Protein AF-A0A7X0X411-F1 (afdb_monomer)

Sequence (115 aa):
MFYVILVVLLIGVVIYSINFLEKQRVNKDIWEFVEKYIFLGENIEVKNLQFLKVRNNGMAPNYFVTVKFCEEIEEKKEEKIESYDVFLEEIQEIRVDRRKEQRVQRLERKNRKKL

Radius of gyration: 20.45 Å; Cα contacts (8 Å, |Δi|>4): 105; chains: 1; bounding box: 65×40×53 Å

Mean predicted aligned error: 10.08 Å

Structure (mmCIF, N/CA/C/O backbone):
data_AF-A0A7X0X411-F1
#
_entry.id   AF-A0A7X0X411-F1
#
loop_
_atom_site.group_PDB
_atom_site.id
_atom_site.type_symbol
_atom_site.label_atom_id
_atom_site.label_alt_id
_atom_site.label_comp_id
_atom_site.label_asym_id
_atom_site.label_entity_id
_atom_site.label_seq_id
_atom_site.pdbx_PDB_ins_code
_atom_site.Cartn_x
_atom_site.Cartn_y
_atom_site.Cartn_z
_atom_site.occupancy
_atom_site.B_iso_or_equiv
_atom_site.auth_seq_id
_atom_site.auth_comp_id
_atom_site.auth_asym_id
_atom_site.auth_atom_id
_atom_site.pdbx_PDB_model_num
ATOM 1 N N . MET A 1 1 ? 32.070 9.077 -28.324 1.00 63.41 1 MET A N 1
ATOM 2 C CA . MET A 1 1 ? 32.216 8.715 -26.894 1.00 63.41 1 MET A CA 1
ATOM 3 C C . MET A 1 1 ? 31.277 9.524 -25.998 1.00 63.41 1 MET A C 1
ATOM 5 O O . MET A 1 1 ? 30.389 8.921 -25.417 1.00 63.41 1 MET A O 1
ATOM 9 N N . PHE A 1 2 ? 31.378 10.860 -25.942 1.00 78.50 2 PHE A N 1
ATOM 10 C CA . PHE A 1 2 ? 30.560 11.695 -25.035 1.00 78.50 2 PHE A CA 1
ATOM 11 C C . PHE A 1 2 ? 29.036 11.553 -25.233 1.00 78.50 2 PHE A C 1
ATOM 13 O O . PHE A 1 2 ? 28.298 11.360 -24.272 1.00 78.50 2 PHE A O 1
ATOM 20 N N . TYR A 1 3 ? 28.570 11.537 -26.487 1.00 78.81 3 TYR A N 1
ATOM 21 C CA . TYR A 1 3 ? 27.150 11.339 -26.811 1.00 78.81 3 TYR A CA 1
ATOM 22 C C . TYR A 1 3 ? 26.596 9.985 -26.349 1.00 78.81 3 TYR A C 1
ATOM 24 O O . TYR A 1 3 ? 25.452 9.906 -25.921 1.00 78.81 3 TYR A O 1
ATOM 32 N N . VAL A 1 4 ? 27.410 8.926 -26.379 1.00 79.75 4 VAL A N 1
ATOM 33 C CA . VAL A 1 4 ? 26.981 7.581 -25.961 1.00 79.75 4 VAL A CA 1
ATOM 34 C C . VAL A 1 4 ? 26.780 7.536 -24.445 1.00 79.75 4 VAL A C 1
ATOM 36 O O . VAL A 1 4 ? 25.775 7.014 -23.975 1.00 79.75 4 VAL A O 1
ATOM 39 N N . ILE A 1 5 ? 27.686 8.157 -23.683 1.00 85.25 5 ILE A N 1
ATOM 40 C CA . ILE A 1 5 ? 27.585 8.261 -22.218 1.00 85.25 5 ILE A CA 1
ATOM 41 C C . ILE A 1 5 ? 26.328 9.048 -21.819 1.00 85.25 5 ILE A C 1
ATOM 43 O O . ILE A 1 5 ? 25.597 8.640 -20.919 1.00 85.25 5 ILE A O 1
ATOM 47 N N . LEU A 1 6 ? 26.040 10.143 -22.527 1.00 87.75 6 LEU A N 1
ATOM 48 C CA . LEU A 1 6 ? 24.880 10.991 -22.252 1.00 87.75 6 LEU A CA 1
ATOM 49 C C . LEU A 1 6 ? 23.552 10.269 -22.539 1.00 87.75 6 LEU A C 1
ATOM 51 O O . LEU A 1 6 ? 22.607 10.381 -21.760 1.00 87.75 6 LEU A O 1
ATOM 55 N N . VAL A 1 7 ? 23.500 9.463 -23.605 1.00 87.69 7 VAL A N 1
ATOM 56 C CA . VAL A 1 7 ? 22.332 8.626 -23.929 1.00 87.69 7 VAL A CA 1
ATOM 57 C C . VAL A 1 7 ? 22.109 7.538 -22.872 1.00 87.69 7 VAL A C 1
ATOM 59 O O . VAL A 1 7 ? 20.975 7.340 -22.441 1.00 87.69 7 VAL A O 1
ATOM 62 N N . VAL A 1 8 ? 23.167 6.873 -22.395 1.00 87.31 8 VAL A N 1
ATOM 63 C CA . VAL A 1 8 ? 23.054 5.851 -21.336 1.00 87.31 8 VAL A CA 1
ATOM 64 C C . VAL A 1 8 ? 22.546 6.459 -20.025 1.00 87.31 8 VAL A C 1
ATOM 66 O O . VAL A 1 8 ? 21.674 5.877 -19.379 1.00 87.31 8 VAL A O 1
ATOM 69 N N . LEU A 1 9 ? 23.026 7.652 -19.656 1.00 89.38 9 LEU A N 1
ATOM 70 C CA . LEU A 1 9 ? 22.540 8.365 -18.471 1.00 89.38 9 LEU A CA 1
ATOM 71 C C . LEU A 1 9 ? 21.058 8.735 -18.591 1.00 89.38 9 LEU A C 1
ATOM 73 O O . LEU A 1 9 ? 20.301 8.505 -17.650 1.00 89.38 9 LEU A O 1
ATOM 77 N N . LEU A 1 10 ? 20.622 9.247 -19.747 1.00 89.31 10 LEU A N 1
ATOM 78 C CA . LEU A 1 10 ? 19.213 9.584 -19.973 1.00 89.31 10 LEU A CA 1
ATOM 79 C C . LEU A 1 10 ? 18.305 8.355 -19.862 1.00 89.31 10 LEU A C 1
ATOM 81 O O . LEU A 1 10 ? 17.277 8.416 -19.191 1.00 89.31 10 LEU A O 1
ATOM 85 N N . ILE A 1 11 ? 18.697 7.226 -20.458 1.00 89.44 11 ILE A N 1
ATOM 86 C CA . ILE A 1 11 ? 17.939 5.971 -20.352 1.00 89.44 11 ILE A CA 1
ATOM 87 C C . ILE A 1 11 ? 17.867 5.510 -18.891 1.00 89.44 11 ILE A C 1
ATOM 89 O O . ILE A 1 11 ? 16.792 5.145 -18.414 1.00 89.44 11 ILE A O 1
ATOM 93 N N . GLY A 1 12 ? 18.984 5.578 -18.159 1.00 87.12 12 GLY A N 1
ATOM 94 C CA . GLY A 1 12 ? 19.031 5.227 -16.740 1.00 87.12 12 GLY A CA 1
ATOM 95 C C . GLY A 1 12 ? 18.076 6.068 -15.888 1.00 87.12 12 GLY A C 1
ATOM 96 O O . GLY A 1 12 ? 17.325 5.516 -15.084 1.00 87.12 12 GLY A O 1
ATOM 97 N N . VAL A 1 13 ? 18.043 7.386 -16.111 1.00 89.44 13 VAL A N 1
ATOM 98 C CA . VAL A 1 13 ? 17.121 8.300 -15.415 1.00 89.44 13 VAL A CA 1
ATOM 99 C C . VAL A 1 13 ? 15.668 7.953 -15.726 1.00 89.44 13 VAL A C 1
ATOM 101 O O . VAL A 1 13 ? 14.863 7.852 -14.805 1.00 89.44 13 VAL A O 1
ATOM 104 N N . VAL A 1 14 ? 15.330 7.703 -16.994 1.00 89.94 14 VAL A N 1
ATOM 105 C CA . VAL A 1 14 ? 13.959 7.349 -17.394 1.00 89.94 14 VAL A CA 1
ATOM 106 C C . VAL A 1 14 ? 13.503 6.051 -16.725 1.00 89.94 14 VAL A C 1
ATOM 108 O O . VAL A 1 14 ? 12.418 6.014 -16.144 1.00 89.94 14 VAL A O 1
ATOM 111 N N . ILE A 1 15 ? 14.333 5.004 -16.742 1.00 87.25 15 ILE A N 1
ATOM 112 C CA . ILE A 1 15 ? 14.015 3.721 -16.094 1.00 87.25 15 ILE A CA 1
ATOM 113 C C . ILE A 1 15 ? 13.826 3.913 -14.584 1.00 87.25 15 ILE A C 1
ATOM 115 O O . ILE A 1 15 ? 12.859 3.408 -14.008 1.00 87.25 15 ILE A O 1
ATOM 119 N N . TYR A 1 16 ? 14.714 4.675 -13.941 1.00 86.12 16 TYR A N 1
ATOM 120 C CA . TYR A 1 16 ? 14.608 4.976 -12.516 1.00 86.12 16 TYR A CA 1
ATOM 121 C C . TYR A 1 16 ? 13.310 5.725 -12.185 1.00 86.12 16 TYR A C 1
ATOM 123 O O . TYR A 1 16 ? 12.598 5.348 -11.252 1.00 86.12 16 TYR A O 1
ATOM 131 N N . SER A 1 17 ? 12.955 6.741 -12.977 1.00 83.12 17 SER A N 1
ATOM 132 C CA . SER A 1 17 ? 11.724 7.513 -12.796 1.00 83.12 17 SER A CA 1
ATOM 133 C C . SER A 1 17 ? 10.469 6.656 -12.953 1.00 83.12 17 SER A C 1
ATOM 135 O O . SER A 1 17 ? 9.539 6.800 -12.160 1.00 83.12 17 SER A O 1
ATOM 137 N N . ILE A 1 18 ? 10.436 5.741 -13.927 1.00 80.19 18 ILE A N 1
ATOM 138 C CA . ILE A 1 18 ? 9.300 4.828 -14.127 1.00 80.19 18 ILE A CA 1
ATOM 139 C C . ILE A 1 18 ? 9.120 3.924 -12.902 1.00 80.19 18 ILE A C 1
ATOM 141 O O . ILE A 1 18 ? 8.022 3.867 -12.346 1.00 80.19 18 ILE A O 1
ATOM 145 N N . ASN A 1 19 ? 10.197 3.292 -12.427 1.00 76.81 19 ASN A N 1
ATOM 146 C CA . ASN A 1 19 ? 10.152 2.424 -11.246 1.00 76.81 19 ASN A CA 1
ATOM 147 C C . ASN A 1 19 ? 9.729 3.188 -9.982 1.00 76.81 19 ASN A C 1
ATOM 149 O O . ASN A 1 19 ? 8.969 2.677 -9.157 1.00 76.81 19 ASN A O 1
ATOM 153 N N . PHE A 1 20 ? 10.198 4.429 -9.826 1.00 81.62 20 PHE A N 1
ATOM 154 C CA . PHE A 1 20 ? 9.824 5.282 -8.702 1.00 81.62 20 PHE A CA 1
ATOM 155 C C . PHE A 1 20 ? 8.332 5.643 -8.723 1.00 81.62 20 PHE A C 1
ATOM 157 O O . PHE A 1 20 ? 7.652 5.526 -7.700 1.00 81.62 20 PHE A O 1
ATOM 164 N N . LEU A 1 21 ? 7.804 6.025 -9.890 1.00 82.44 21 LEU A N 1
ATOM 165 C CA . LEU A 1 21 ? 6.382 6.333 -10.066 1.00 82.44 21 LEU A CA 1
ATOM 166 C C . LEU A 1 21 ? 5.498 5.107 -9.823 1.00 82.44 21 LEU A C 1
ATOM 168 O O . LEU A 1 21 ? 4.440 5.223 -9.202 1.00 82.44 21 LEU A O 1
ATOM 172 N N . GLU A 1 22 ? 5.926 3.932 -10.283 1.00 77.81 22 GLU A N 1
ATOM 173 C CA . GLU A 1 22 ? 5.214 2.681 -10.032 1.00 77.81 22 GLU A CA 1
ATOM 174 C C . GLU A 1 22 ? 5.173 2.361 -8.533 1.00 77.81 22 GLU A C 1
ATOM 176 O O . GLU A 1 22 ? 4.099 2.088 -7.994 1.00 77.81 22 GLU A O 1
ATOM 181 N N . LYS A 1 23 ? 6.303 2.506 -7.827 1.00 78.50 23 LYS A N 1
ATOM 182 C CA . LYS A 1 23 ? 6.379 2.296 -6.375 1.00 78.50 23 LYS A CA 1
ATOM 183 C C . LYS A 1 23 ? 5.475 3.255 -5.599 1.00 78.50 23 LYS A C 1
ATOM 185 O O . LYS A 1 23 ? 4.777 2.818 -4.688 1.00 78.50 23 LYS A O 1
ATOM 190 N N . GLN A 1 24 ? 5.451 4.540 -5.962 1.00 81.00 24 GLN A N 1
ATOM 191 C CA . GLN A 1 24 ? 4.544 5.508 -5.333 1.00 81.00 24 GLN A CA 1
ATOM 192 C C . GLN A 1 24 ? 3.074 5.157 -5.566 1.00 81.00 24 GLN A C 1
ATOM 194 O O . GLN A 1 24 ? 2.261 5.253 -4.647 1.00 81.00 24 GLN A O 1
ATOM 199 N N . ARG A 1 25 ? 2.728 4.742 -6.789 1.00 78.81 25 ARG A N 1
ATOM 200 C CA . ARG A 1 25 ? 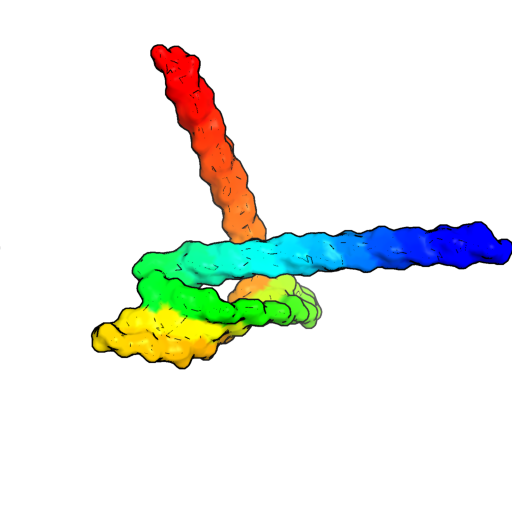1.355 4.369 -7.131 1.00 78.81 25 ARG A CA 1
ATOM 201 C C . ARG A 1 25 ? 0.895 3.148 -6.337 1.00 78.81 25 ARG A C 1
ATOM 203 O O . ARG A 1 25 ? -0.182 3.189 -5.760 1.00 78.81 25 ARG A O 1
ATOM 210 N N . VAL A 1 26 ? 1.724 2.106 -6.273 1.00 78.75 26 VAL A N 1
ATOM 211 C CA . VAL A 1 26 ? 1.439 0.897 -5.485 1.00 78.75 26 VAL A CA 1
ATOM 212 C C . VAL A 1 26 ? 1.279 1.235 -4.005 1.00 78.75 26 VAL A C 1
ATOM 214 O O . VAL A 1 26 ? 0.325 0.776 -3.393 1.00 78.75 26 VAL A O 1
ATOM 217 N N . ASN A 1 27 ? 2.147 2.088 -3.451 1.00 81.19 27 ASN A N 1
ATOM 218 C CA . ASN A 1 27 ? 2.037 2.516 -2.055 1.00 81.19 27 ASN A CA 1
ATOM 219 C C . ASN A 1 27 ? 0.678 3.170 -1.768 1.00 81.19 27 ASN A C 1
ATOM 221 O O . ASN A 1 27 ? -0.001 2.810 -0.815 1.00 81.19 27 ASN A O 1
ATOM 225 N N . LYS A 1 28 ? 0.249 4.088 -2.641 1.00 83.88 28 LYS A N 1
ATOM 226 C CA . LYS A 1 28 ? -1.047 4.755 -2.499 1.00 83.88 28 LYS A CA 1
ATOM 227 C C . LYS A 1 28 ? -2.219 3.773 -2.556 1.00 83.88 28 LYS A C 1
ATOM 229 O O . LYS A 1 28 ? -3.161 3.920 -1.786 1.00 83.88 28 LYS A O 1
ATOM 234 N N . ASP A 1 29 ? -2.168 2.802 -3.463 1.00 82.81 29 ASP A N 1
ATOM 235 C CA . ASP A 1 29 ? -3.250 1.829 -3.610 1.00 82.81 29 ASP A CA 1
ATOM 236 C C . ASP A 1 29 ? -3.307 0.842 -2.433 1.00 82.81 29 ASP A C 1
ATOM 238 O O . ASP A 1 29 ? -4.398 0.535 -1.968 1.00 82.81 29 ASP A O 1
ATOM 242 N N . ILE A 1 30 ? -2.156 0.389 -1.918 1.00 84.69 30 ILE A N 1
ATOM 243 C CA . ILE A 1 30 ? -2.092 -0.468 -0.720 1.00 84.69 30 ILE A CA 1
ATOM 244 C C . ILE A 1 30 ? -2.583 0.297 0.508 1.00 84.69 30 ILE A C 1
ATOM 246 O O . ILE A 1 30 ? -3.345 -0.247 1.299 1.00 84.69 30 ILE A O 1
ATOM 250 N N . TRP A 1 31 ? -2.188 1.561 0.660 1.00 84.69 31 TRP A N 1
ATOM 251 C CA . TRP A 1 31 ? -2.669 2.392 1.761 1.00 84.69 31 TRP A CA 1
ATOM 252 C C . TRP A 1 31 ? -4.192 2.503 1.757 1.00 84.69 31 TRP A C 1
ATOM 254 O O . TRP A 1 31 ? -4.840 2.276 2.773 1.00 84.69 31 TRP A O 1
ATOM 264 N N . GLU A 1 32 ? -4.768 2.788 0.590 1.00 80.31 32 GLU A N 1
ATOM 265 C CA . GLU A 1 32 ? -6.215 2.885 0.438 1.00 80.31 32 GLU A CA 1
ATOM 266 C C . GLU A 1 32 ? -6.918 1.531 0.627 1.00 80.31 32 GLU A C 1
ATOM 268 O O . GLU A 1 32 ? -8.011 1.507 1.186 1.00 80.31 32 GLU A O 1
ATOM 273 N N . PHE A 1 33 ? -6.303 0.416 0.209 1.00 81.75 33 PHE A N 1
ATOM 274 C CA . PHE A 1 33 ? -6.796 -0.938 0.498 1.00 81.75 33 PHE A CA 1
ATOM 275 C C . PHE A 1 33 ? -6.893 -1.162 2.009 1.00 81.75 33 PHE A C 1
ATOM 277 O O . PHE A 1 33 ? -7.950 -1.519 2.517 1.00 81.75 33 PHE A O 1
ATOM 284 N N . VAL A 1 34 ? -5.810 -0.895 2.737 1.00 81.62 34 VAL A N 1
ATOM 285 C CA . VAL A 1 34 ? -5.760 -1.098 4.187 1.00 81.62 34 VAL A CA 1
ATOM 286 C C . VAL A 1 34 ? -6.795 -0.227 4.903 1.00 81.62 34 VAL A C 1
ATOM 288 O O . VAL A 1 34 ? -7.586 -0.729 5.694 1.00 81.62 34 VAL A O 1
ATOM 291 N N . GLU A 1 35 ? -6.847 1.064 4.580 1.00 76.44 35 GLU A N 1
ATOM 292 C CA . GLU A 1 35 ? -7.743 2.016 5.243 1.00 76.44 35 GLU A CA 1
ATOM 293 C C . GLU A 1 35 ? -9.228 1.742 4.955 1.00 76.44 35 GLU A C 1
ATOM 295 O O . GLU A 1 35 ? -10.066 1.884 5.841 1.00 76.44 35 GLU A O 1
ATOM 300 N N . LYS A 1 36 ? -9.575 1.345 3.723 1.00 73.94 36 LYS A N 1
ATOM 301 C CA . LYS A 1 36 ? -10.979 1.168 3.318 1.00 73.94 36 LYS A CA 1
ATOM 302 C C . LYS A 1 36 ? -11.502 -0.254 3.371 1.00 73.94 36 LYS A C 1
ATOM 304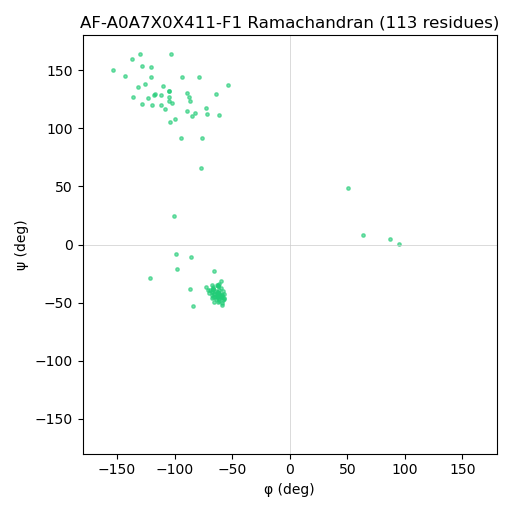 O O . LYS A 1 36 ? -12.712 -0.409 3.316 1.00 73.94 36 LYS A O 1
ATOM 309 N N . TYR A 1 37 ? -10.652 -1.269 3.349 1.00 71.19 37 TYR A N 1
ATOM 310 C CA . TYR A 1 37 ? -11.113 -2.654 3.214 1.00 71.19 37 TYR A CA 1
ATOM 311 C C . TYR A 1 37 ? -10.686 -3.531 4.381 1.00 71.19 37 TYR A C 1
ATOM 313 O O . TYR A 1 37 ? -11.428 -4.450 4.706 1.00 71.19 37 TYR A O 1
ATOM 321 N N . ILE A 1 38 ? -9.556 -3.236 5.034 1.00 71.62 38 ILE A N 1
ATOM 322 C CA . ILE A 1 38 ? -9.166 -3.950 6.258 1.00 71.62 38 ILE A CA 1
ATOM 323 C C . ILE A 1 38 ? -9.861 -3.326 7.471 1.00 71.62 38 ILE A C 1
ATOM 325 O O . ILE A 1 38 ? -10.566 -4.026 8.181 1.00 71.62 38 ILE A O 1
ATOM 329 N N . PHE A 1 39 ? -9.741 -2.010 7.661 1.00 75.56 39 PHE A N 1
ATOM 330 C CA . PHE A 1 39 ? -10.252 -1.326 8.862 1.00 75.56 39 PHE A CA 1
ATOM 331 C C . PHE A 1 39 ? -11.593 -0.606 8.650 1.00 75.56 39 PHE A C 1
ATOM 333 O O . PHE A 1 39 ? -11.906 0.375 9.328 1.00 75.56 39 PHE A O 1
ATOM 340 N N . LEU A 1 40 ? -12.394 -1.040 7.668 1.00 69.25 40 LEU A N 1
ATOM 341 C CA . LEU A 1 40 ? -13.647 -0.362 7.334 1.00 69.25 40 LEU A CA 1
ATOM 342 C C . LEU A 1 40 ? -14.620 -0.383 8.523 1.00 69.25 40 LEU A C 1
ATOM 344 O O . LEU A 1 40 ? -15.202 -1.415 8.843 1.00 69.25 40 LEU A O 1
ATOM 348 N N . GLY A 1 41 ? -14.875 0.789 9.106 1.00 61.84 41 GLY A N 1
ATOM 349 C CA . GLY A 1 41 ? -15.843 0.944 10.195 1.00 61.84 41 GLY A CA 1
ATOM 350 C C . GLY A 1 41 ? -15.275 0.709 11.595 1.00 61.84 41 GLY A C 1
ATOM 351 O O . GLY A 1 41 ? -16.033 0.784 12.560 1.00 61.84 41 GLY A O 1
ATOM 352 N N . GLU A 1 42 ? -13.968 0.485 11.720 1.00 67.50 42 GLU A N 1
ATOM 353 C CA . GLU A 1 42 ? -13.279 0.398 13.007 1.00 67.50 42 GLU A CA 1
ATOM 354 C C . GLU A 1 42 ? -12.707 1.774 13.400 1.00 67.50 42 GLU A C 1
ATOM 356 O O . GLU A 1 42 ? -12.258 2.545 12.548 1.00 67.50 42 GLU A O 1
ATOM 361 N N . ASN A 1 43 ? -12.720 2.113 14.697 1.00 70.12 43 ASN A N 1
ATOM 362 C CA . ASN A 1 43 ? -12.090 3.335 15.225 1.00 70.12 43 ASN A CA 1
ATOM 363 C C . ASN A 1 43 ? -10.567 3.142 15.313 1.00 70.12 43 ASN A C 1
ATOM 365 O O . ASN A 1 43 ? -9.983 3.086 16.398 1.00 70.12 43 ASN A O 1
ATOM 369 N N . ILE A 1 44 ? -9.936 2.994 14.149 1.00 74.88 44 ILE A N 1
ATOM 370 C CA . ILE A 1 44 ? -8.521 2.665 14.019 1.00 74.88 44 ILE A CA 1
ATOM 371 C C . ILE A 1 44 ? -7.763 3.799 13.329 1.00 74.88 44 ILE A C 1
ATOM 373 O O . ILE A 1 44 ? -8.124 4.266 12.252 1.00 74.88 44 ILE A O 1
ATOM 377 N N . GLU A 1 45 ? -6.660 4.219 13.946 1.00 79.12 45 GLU A N 1
ATOM 378 C CA . GLU A 1 45 ? -5.732 5.205 13.398 1.00 79.12 45 GLU A CA 1
ATOM 379 C C . GLU A 1 45 ? -4.473 4.500 12.872 1.00 79.12 45 GLU A C 1
ATOM 381 O O . GLU A 1 45 ? -3.613 4.061 13.644 1.00 79.12 45 GLU A O 1
ATOM 386 N N . VAL A 1 46 ? -4.338 4.387 11.547 1.00 81.06 46 VAL A N 1
ATOM 387 C CA . VAL A 1 46 ? -3.143 3.806 10.913 1.00 81.06 46 VAL A CA 1
ATOM 388 C C . VAL A 1 46 ? -1.966 4.775 11.043 1.00 81.06 46 VAL A C 1
ATOM 390 O O . VAL A 1 46 ? -1.940 5.839 10.428 1.00 81.06 46 VAL A O 1
ATOM 393 N N . LYS A 1 47 ? -0.954 4.393 11.828 1.00 83.81 47 LYS A N 1
ATOM 394 C CA . LYS A 1 47 ? 0.250 5.204 12.076 1.00 83.81 47 LYS A CA 1
ATOM 395 C C . LYS A 1 47 ? 1.329 4.986 11.029 1.00 83.81 47 LYS A C 1
ATOM 397 O O . LYS A 1 47 ? 2.060 5.913 10.683 1.00 83.81 47 LYS A O 1
ATOM 402 N N . ASN A 1 48 ? 1.498 3.745 10.584 1.00 84.81 48 ASN A N 1
ATOM 403 C CA . ASN A 1 48 ? 2.520 3.399 9.607 1.00 84.81 48 ASN A CA 1
ATOM 404 C C . ASN A 1 48 ? 2.115 2.165 8.803 1.00 84.81 48 ASN A C 1
ATOM 406 O O . ASN A 1 48 ? 1.462 1.263 9.322 1.00 84.81 48 ASN A O 1
ATOM 410 N N . LEU A 1 49 ? 2.579 2.110 7.560 1.00 85.50 49 LEU A N 1
ATOM 411 C CA . LEU A 1 49 ? 2.371 0.995 6.655 1.00 85.50 49 LEU A CA 1
ATOM 412 C C . LEU A 1 49 ? 3.682 0.694 5.939 1.00 85.50 49 LEU A C 1
ATOM 414 O O . LEU A 1 49 ? 4.301 1.566 5.325 1.00 85.50 49 LEU A O 1
ATOM 418 N N . GLN A 1 50 ? 4.098 -0.563 6.008 1.00 86.44 50 GLN A N 1
ATOM 419 C CA . GLN A 1 50 ? 5.234 -1.089 5.268 1.00 86.44 50 GLN A CA 1
ATOM 420 C C . GLN A 1 50 ? 4.752 -2.219 4.375 1.00 86.44 50 GLN A C 1
ATOM 422 O O . GLN A 1 50 ? 3.864 -2.974 4.750 1.00 86.44 50 GLN A O 1
ATOM 427 N N . PHE A 1 51 ? 5.331 -2.345 3.187 1.00 86.38 51 PHE A N 1
ATOM 428 C CA . PHE A 1 51 ? 4.990 -3.442 2.295 1.00 86.38 51 PHE A CA 1
ATOM 429 C C . PHE A 1 51 ? 6.213 -3.944 1.541 1.00 86.38 51 PHE A C 1
ATOM 431 O O . PHE A 1 51 ? 7.098 -3.177 1.146 1.00 86.38 51 PHE A O 1
ATOM 438 N N . LEU A 1 52 ? 6.237 -5.251 1.314 1.00 85.00 52 LEU A N 1
ATOM 439 C CA . LEU A 1 52 ? 7.266 -5.947 0.561 1.00 85.00 52 LEU A CA 1
ATOM 440 C C . LEU A 1 52 ? 6.603 -6.700 -0.584 1.00 85.00 52 LEU A C 1
ATOM 442 O O . LEU A 1 52 ? 5.681 -7.483 -0.382 1.00 85.00 52 LEU A O 1
ATOM 446 N N . LYS A 1 53 ? 7.080 -6.463 -1.808 1.00 82.62 53 LYS A N 1
ATOM 447 C CA . LYS A 1 53 ? 6.645 -7.247 -2.965 1.00 82.62 53 LYS A CA 1
ATOM 448 C C . LYS A 1 53 ? 7.260 -8.635 -2.859 1.00 82.62 53 LYS A C 1
ATOM 450 O O . LYS A 1 53 ? 8.485 -8.759 -2.909 1.00 82.62 53 LYS A O 1
ATOM 455 N N . VAL A 1 54 ? 6.426 -9.660 -2.752 1.00 82.50 54 VAL A N 1
ATOM 456 C CA . VAL A 1 54 ? 6.892 -11.042 -2.669 1.00 82.50 54 VAL A CA 1
ATOM 457 C C . VAL A 1 54 ? 7.004 -11.597 -4.087 1.00 82.50 54 VAL A C 1
ATOM 459 O O . VAL A 1 54 ? 6.124 -11.420 -4.934 1.00 82.50 54 VAL A O 1
ATOM 462 N N . ARG A 1 55 ? 8.150 -12.211 -4.396 1.00 72.50 55 ARG A N 1
ATOM 463 C CA . ARG A 1 55 ? 8.404 -12.804 -5.711 1.00 72.50 55 ARG A CA 1
ATOM 464 C C . ARG A 1 55 ? 8.039 -14.282 -5.651 1.00 72.50 55 ARG A C 1
ATOM 466 O O . ARG A 1 55 ? 8.878 -15.105 -5.305 1.00 72.50 55 ARG A O 1
ATOM 473 N N . ASN A 1 56 ? 6.796 -14.603 -5.991 1.00 70.25 56 ASN A N 1
ATOM 474 C CA . ASN A 1 56 ? 6.341 -15.988 -6.027 1.00 70.25 56 ASN A CA 1
ATOM 475 C C . ASN A 1 56 ? 6.625 -16.630 -7.388 1.00 70.25 56 ASN A C 1
ATOM 477 O O . ASN A 1 56 ? 6.240 -16.112 -8.437 1.00 70.25 56 ASN A O 1
ATOM 481 N N . ASN A 1 57 ? 7.300 -17.780 -7.371 1.00 62.06 57 ASN A N 1
ATOM 482 C CA . ASN A 1 57 ? 7.557 -18.581 -8.564 1.00 62.06 57 ASN A CA 1
ATOM 483 C C . ASN A 1 57 ? 6.278 -19.337 -8.958 1.00 62.06 57 ASN A C 1
ATOM 485 O O . ASN A 1 57 ? 6.034 -20.438 -8.477 1.00 62.06 57 ASN A O 1
ATOM 489 N N . GLY A 1 58 ? 5.465 -18.735 -9.830 1.00 64.44 58 GLY A N 1
ATOM 490 C CA . GLY A 1 58 ? 4.293 -19.381 -10.439 1.00 64.44 58 GLY A CA 1
ATOM 491 C C . GLY A 1 58 ? 2.950 -19.143 -9.740 1.00 64.44 58 GLY A C 1
ATOM 492 O O . GLY A 1 58 ? 1.942 -19.642 -10.228 1.00 64.44 58 GLY A O 1
ATOM 493 N N . MET A 1 59 ? 2.909 -18.368 -8.651 1.00 69.19 59 MET A N 1
ATOM 494 C CA . MET A 1 59 ? 1.654 -17.900 -8.039 1.00 69.19 59 MET A CA 1
ATOM 495 C C . MET A 1 59 ? 1.378 -16.434 -8.379 1.00 69.19 59 MET A C 1
ATOM 497 O O . MET A 1 59 ? 2.279 -15.707 -8.811 1.00 69.19 59 MET A O 1
ATOM 501 N N . ALA A 1 60 ? 0.131 -16.006 -8.164 1.00 73.25 60 ALA A N 1
ATOM 502 C CA . ALA A 1 60 ? -0.275 -14.620 -8.335 1.00 73.25 60 ALA A CA 1
ATOM 503 C C . ALA A 1 60 ? 0.636 -13.679 -7.515 1.00 73.25 60 ALA A C 1
ATOM 505 O O . ALA A 1 60 ? 1.001 -13.998 -6.378 1.00 73.25 60 ALA A O 1
ATOM 506 N N . PRO A 1 61 ? 1.051 -12.535 -8.085 1.00 80.44 61 PRO A N 1
ATOM 507 C CA . PRO A 1 61 ? 1.894 -11.580 -7.381 1.00 80.44 61 PRO A CA 1
ATOM 508 C C . PRO A 1 61 ? 1.152 -11.002 -6.170 1.00 80.44 61 PRO A C 1
ATOM 510 O O . PRO A 1 61 ? 0.038 -10.497 -6.305 1.00 80.44 61 PRO A O 1
ATOM 513 N N . ASN A 1 62 ? 1.795 -11.026 -5.004 1.00 86.12 62 ASN A N 1
ATOM 514 C CA . ASN A 1 62 ? 1.264 -10.487 -3.755 1.00 86.12 62 ASN A CA 1
ATOM 515 C C . ASN A 1 62 ? 2.269 -9.558 -3.054 1.00 86.12 62 ASN A C 1
ATOM 517 O O . ASN A 1 62 ? 3.468 -9.510 -3.364 1.00 86.12 62 ASN A O 1
ATOM 521 N N . TYR A 1 63 ? 1.743 -8.780 -2.118 1.00 86.75 63 TYR A N 1
ATOM 522 C CA . TYR A 1 63 ? 2.478 -7.895 -1.234 1.00 86.75 63 TYR A CA 1
ATOM 523 C C . TYR A 1 63 ? 2.264 -8.350 0.201 1.00 86.75 63 TYR A C 1
ATOM 525 O O . TYR A 1 63 ? 1.129 -8.483 0.643 1.00 86.75 63 TYR A O 1
ATOM 533 N N . PHE A 1 64 ? 3.356 -8.532 0.933 1.00 87.25 64 PHE A N 1
ATOM 534 C CA . PHE A 1 64 ? 3.301 -8.688 2.377 1.00 87.25 64 PHE A CA 1
ATOM 535 C C . PHE A 1 64 ? 3.231 -7.292 2.990 1.00 87.25 64 PHE A C 1
ATOM 537 O O . PHE A 1 64 ? 4.174 -6.511 2.830 1.00 87.25 64 PHE A O 1
ATOM 544 N N . VAL A 1 65 ? 2.110 -6.949 3.616 1.00 88.19 65 VAL A N 1
ATOM 545 C CA . VAL A 1 65 ? 1.820 -5.615 4.149 1.00 88.19 65 VAL A CA 1
ATOM 546 C C . VAL A 1 65 ? 1.797 -5.684 5.667 1.00 88.19 65 VAL A C 1
ATOM 548 O O . VAL A 1 65 ? 0.979 -6.389 6.238 1.00 88.19 65 VAL A O 1
ATOM 551 N N . THR A 1 66 ? 2.667 -4.928 6.327 1.00 87.75 66 THR A N 1
ATOM 552 C CA . THR A 1 66 ? 2.668 -4.765 7.782 1.00 87.75 66 THR A CA 1
ATOM 553 C C . THR A 1 66 ? 2.108 -3.395 8.130 1.00 87.75 66 THR A C 1
ATOM 555 O O . THR A 1 66 ? 2.629 -2.366 7.690 1.00 87.75 66 THR A O 1
ATOM 558 N N . VAL A 1 67 ? 1.061 -3.377 8.943 1.00 87.75 67 VAL A N 1
ATOM 559 C CA . VAL A 1 67 ? 0.370 -2.168 9.379 1.00 87.75 67 VAL A CA 1
ATOM 560 C C . VAL A 1 67 ? 0.622 -1.979 10.866 1.00 87.75 67 VAL A C 1
ATOM 562 O O . VAL A 1 67 ? 0.400 -2.889 11.658 1.00 87.75 67 VAL A O 1
ATOM 565 N N . LYS A 1 68 ? 1.060 -0.780 11.250 1.00 87.12 68 LYS A N 1
ATOM 566 C CA . LYS A 1 68 ? 1.051 -0.319 12.636 1.00 87.12 68 LYS A CA 1
ATOM 567 C C . LYS A 1 68 ? -0.119 0.636 12.827 1.00 87.12 68 LYS A C 1
ATOM 569 O O . LYS A 1 68 ? -0.159 1.681 12.172 1.00 87.12 68 LYS A O 1
ATOM 574 N N . PHE A 1 69 ? -1.019 0.321 13.747 1.00 86.88 69 PHE A N 1
ATOM 575 C CA . PHE A 1 69 ? -2.211 1.120 14.005 1.00 86.88 69 PHE A CA 1
ATOM 576 C C . PHE A 1 69 ? -2.494 1.283 15.500 1.00 86.88 69 PHE A C 1
ATOM 578 O O . PHE A 1 69 ? -1.963 0.549 16.334 1.00 86.88 69 PHE A O 1
ATOM 585 N N . CYS A 1 70 ? -3.282 2.301 15.834 1.00 84.44 70 CYS A N 1
ATOM 586 C CA . CYS A 1 70 ? -3.861 2.493 17.154 1.00 84.44 70 CYS A CA 1
ATOM 587 C C . CYS A 1 70 ? -5.339 2.140 17.111 1.00 84.44 70 CYS A C 1
ATOM 589 O O . CYS A 1 70 ? -6.067 2.706 16.303 1.00 84.44 70 CYS A O 1
ATOM 591 N N . GLU A 1 71 ? -5.768 1.265 18.006 1.00 83.31 71 GLU A N 1
ATOM 592 C CA . GLU A 1 71 ? -7.174 0.936 18.210 1.00 83.31 71 GLU A CA 1
ATOM 593 C C . GLU A 1 71 ? -7.619 1.497 19.562 1.00 83.31 71 GLU A C 1
ATOM 595 O O . GLU A 1 71 ? -6.874 1.427 20.546 1.00 83.31 71 GLU A O 1
ATOM 600 N N . GLU A 1 72 ? -8.805 2.100 19.604 1.00 80.12 72 GLU A N 1
ATOM 601 C CA . GLU A 1 72 ? -9.401 2.600 20.841 1.00 80.12 72 GLU A CA 1
ATOM 602 C C . GLU A 1 72 ? -10.433 1.598 21.363 1.00 80.12 72 GLU A C 1
ATOM 604 O O . GLU A 1 72 ? -11.515 1.445 20.797 1.00 80.12 72 GLU A O 1
ATOM 609 N N . ILE A 1 73 ? -10.082 0.917 22.453 1.00 77.62 73 ILE A N 1
ATOM 610 C CA . ILE A 1 73 ? -10.923 -0.078 23.121 1.00 77.62 73 ILE A CA 1
ATOM 611 C C . ILE A 1 73 ? -11.151 0.416 24.550 1.00 77.62 73 ILE A C 1
ATOM 613 O O . ILE A 1 73 ? -10.192 0.610 25.294 1.00 77.62 73 ILE A O 1
ATOM 617 N N . GLU A 1 74 ? -12.411 0.645 24.934 1.00 78.06 74 GLU A N 1
ATOM 618 C CA . GLU A 1 74 ? -12.789 1.068 26.298 1.00 78.06 74 GLU A CA 1
ATOM 619 C C . GLU A 1 74 ? -11.983 2.285 26.817 1.00 78.06 74 GLU A C 1
ATOM 621 O O . GLU A 1 74 ? -11.432 2.262 27.916 1.00 78.06 74 GLU A O 1
ATOM 626 N N . GLU A 1 75 ? -11.875 3.346 26.002 1.00 75.19 75 GLU A N 1
ATOM 627 C CA . GLU A 1 75 ? -11.125 4.590 26.298 1.00 75.19 75 GLU A CA 1
ATOM 628 C C . GLU A 1 75 ? -9.599 4.415 26.461 1.00 75.19 75 GLU A C 1
ATOM 630 O O . GLU A 1 75 ? -8.882 5.359 26.813 1.00 75.19 75 GLU A O 1
ATOM 635 N N . LYS A 1 76 ? -9.060 3.226 26.167 1.00 75.94 76 LYS A N 1
ATOM 636 C CA . LYS A 1 76 ? -7.617 2.976 26.091 1.00 75.94 76 LYS A CA 1
ATOM 637 C C . LYS A 1 76 ? -7.178 2.855 24.641 1.00 75.94 76 LYS A C 1
ATOM 639 O O . L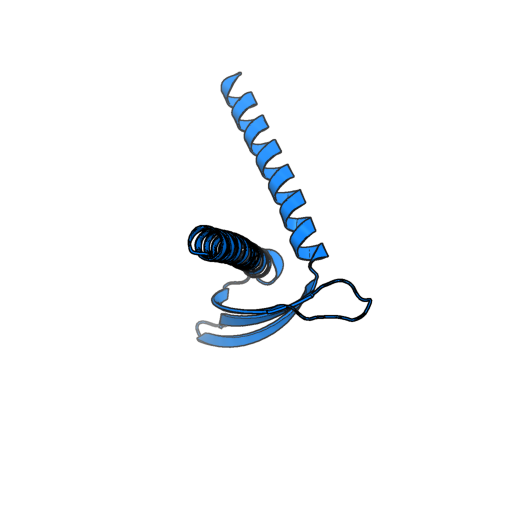YS A 1 76 ? -7.761 2.121 23.850 1.00 75.94 76 LYS A O 1
ATOM 644 N N . LYS A 1 77 ? -6.100 3.566 24.307 1.00 80.75 77 LYS A N 1
ATOM 645 C CA . LYS A 1 77 ? -5.427 3.449 23.010 1.00 80.75 77 LYS A CA 1
ATOM 646 C C . LYS A 1 77 ? -4.363 2.368 23.086 1.00 80.75 77 LYS A C 1
ATOM 648 O O . LYS A 1 77 ? -3.368 2.539 23.79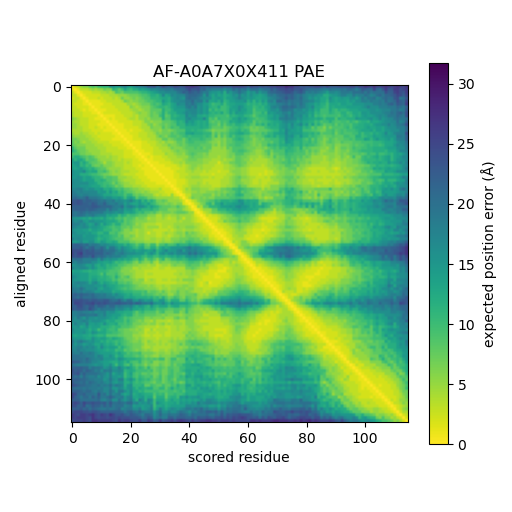2 1.00 80.75 77 LYS A O 1
ATOM 653 N N . GLU A 1 78 ? -4.547 1.299 22.328 1.00 83.69 78 GLU A N 1
ATOM 654 C CA . GLU A 1 78 ? -3.556 0.236 22.185 1.00 83.69 78 GLU A CA 1
ATOM 655 C C . GLU A 1 78 ? -2.863 0.335 20.824 1.00 83.69 78 GLU A C 1
ATOM 657 O O . GLU A 1 78 ? -3.505 0.514 19.792 1.00 83.69 78 GLU A O 1
ATOM 662 N N . GLU A 1 79 ? -1.529 0.254 20.815 1.00 85.62 79 GLU A N 1
ATOM 663 C CA . GLU A 1 79 ? -0.756 0.136 19.576 1.00 85.62 79 GLU A CA 1
ATOM 664 C C . GLU A 1 79 ? -0.640 -1.334 19.177 1.00 85.62 79 GLU A C 1
ATOM 666 O O . GLU A 1 79 ? -0.095 -2.143 19.929 1.00 85.62 79 GLU A O 1
ATOM 671 N N . LYS A 1 80 ? -1.085 -1.656 17.963 1.00 86.62 80 LYS A N 1
ATOM 672 C CA . LYS A 1 80 ? -0.999 -2.994 17.380 1.00 86.62 80 LYS A CA 1
ATOM 673 C C . LYS A 1 80 ? -0.197 -2.970 16.086 1.00 86.62 80 LYS A C 1
ATOM 675 O O . LYS A 1 80 ? -0.086 -1.947 15.402 1.00 86.62 80 LYS A O 1
ATOM 680 N N . ILE A 1 81 ? 0.418 -4.109 15.787 1.00 89.00 81 ILE A N 1
ATOM 681 C CA . ILE A 1 81 ? 1.123 -4.353 14.532 1.00 89.00 81 ILE A CA 1
ATOM 682 C C . ILE A 1 81 ? 0.594 -5.661 13.969 1.00 89.00 81 ILE A C 1
ATOM 684 O O . ILE A 1 81 ? 0.735 -6.703 14.604 1.00 89.00 81 ILE A O 1
ATOM 688 N N . GLU A 1 82 ? 0.033 -5.607 12.770 1.00 86.62 82 GLU A N 1
ATOM 689 C CA . GLU A 1 82 ? -0.503 -6.778 12.080 1.00 86.62 82 GLU A CA 1
ATOM 690 C C . GLU A 1 82 ? 0.063 -6.872 10.672 1.00 86.62 82 GLU A C 1
ATOM 692 O O . GLU A 1 82 ? 0.495 -5.876 10.088 1.00 86.62 82 GLU A O 1
ATOM 697 N N . SER A 1 83 ? 0.123 -8.094 10.148 1.00 88.44 83 SER A N 1
ATOM 698 C CA . SER A 1 83 ? 0.650 -8.359 8.813 1.00 88.44 83 SER A CA 1
ATOM 699 C C . SER A 1 83 ? -0.352 -9.136 7.978 1.00 88.44 83 SER A C 1
ATOM 701 O O . SER A 1 83 ? -0.969 -10.079 8.464 1.00 88.44 83 SER A O 1
ATOM 703 N N . TYR A 1 84 ? -0.469 -8.734 6.720 1.00 84.62 84 TYR A N 1
ATOM 704 C CA . TYR A 1 84 ? -1.465 -9.204 5.774 1.00 84.62 84 TYR A CA 1
ATOM 705 C C . TYR A 1 84 ? -0.795 -9.568 4.453 1.00 84.62 84 TYR A C 1
ATOM 707 O O . TYR A 1 84 ? 0.031 -8.810 3.936 1.00 84.62 84 TYR A O 1
ATOM 715 N N . ASP A 1 85 ? -1.182 -10.704 3.883 1.00 85.44 85 ASP A N 1
ATOM 716 C CA . ASP A 1 85 ? -0.886 -11.024 2.491 1.00 85.44 85 ASP A CA 1
ATOM 717 C C . ASP A 1 85 ? -1.957 -10.387 1.605 1.00 85.44 85 ASP A C 1
ATOM 719 O O . ASP A 1 85 ? -3.110 -10.802 1.630 1.00 85.44 85 ASP A O 1
ATOM 723 N N . VAL A 1 86 ? -1.572 -9.372 0.832 1.00 83.81 86 VAL A N 1
ATOM 724 C CA . VAL A 1 86 ? -2.474 -8.649 -0.075 1.00 83.81 86 VAL A CA 1
ATOM 725 C C . VAL A 1 86 ? -2.130 -9.007 -1.512 1.00 83.81 86 VAL A C 1
ATOM 727 O O . VAL A 1 86 ? -1.030 -8.717 -1.999 1.00 83.81 86 VAL A O 1
ATOM 730 N N . PHE A 1 87 ? -3.061 -9.628 -2.225 1.00 83.94 87 PHE A N 1
ATOM 731 C CA . PHE A 1 87 ? -2.849 -10.019 -3.612 1.00 83.94 87 PHE A CA 1
ATOM 732 C C . PHE A 1 87 ? -3.012 -8.818 -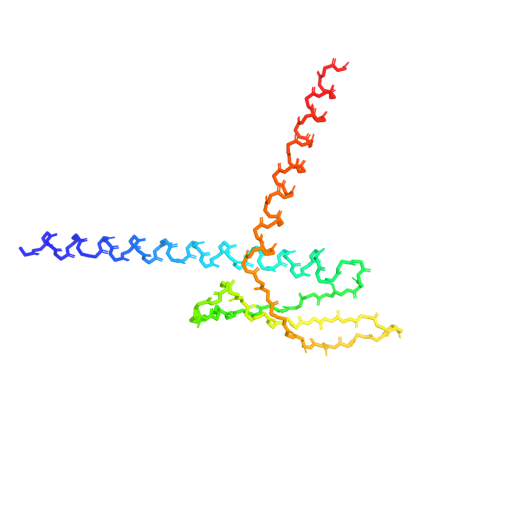4.547 1.00 83.94 87 PHE A C 1
ATOM 734 O O . PHE A 1 87 ? -3.844 -7.932 -4.352 1.00 83.94 87 PHE A O 1
ATOM 741 N N . LEU A 1 88 ? -2.210 -8.772 -5.615 1.00 77.62 88 LEU A N 1
ATOM 742 C CA . LEU A 1 88 ? -2.296 -7.687 -6.597 1.00 77.62 88 LEU A CA 1
ATOM 743 C C . LEU A 1 88 ? -3.686 -7.622 -7.254 1.00 77.62 88 LEU A C 1
ATOM 745 O O . LEU A 1 88 ? -4.122 -6.540 -7.640 1.00 77.62 88 LEU A O 1
ATOM 749 N N . GLU A 1 89 ? -4.356 -8.763 -7.396 1.00 78.75 89 GLU A N 1
ATOM 750 C CA . GLU A 1 89 ? -5.706 -8.872 -7.957 1.00 78.75 89 GLU A CA 1
ATOM 751 C C . GLU A 1 89 ? -6.729 -8.118 -7.098 1.00 78.75 89 GLU A C 1
ATOM 753 O O . GLU A 1 89 ? -7.478 -7.303 -7.632 1.00 78.75 89 GLU A O 1
ATOM 758 N N . GLU A 1 90 ? -6.661 -8.256 -5.773 1.00 76.00 90 GLU A N 1
ATOM 759 C CA . GLU A 1 90 ? -7.534 -7.549 -4.824 1.00 76.00 90 GLU A CA 1
ATOM 760 C C . GLU A 1 90 ? -7.337 -6.027 -4.917 1.00 76.00 90 GLU A C 1
ATOM 762 O O . GLU A 1 90 ? -8.291 -5.252 -4.989 1.00 76.00 90 GLU A O 1
ATOM 767 N N . ILE A 1 91 ? -6.083 -5.576 -5.040 1.00 76.62 91 ILE A N 1
ATOM 768 C CA . ILE A 1 91 ? -5.764 -4.156 -5.259 1.00 76.62 91 ILE A CA 1
ATOM 769 C C . ILE A 1 91 ? -6.339 -3.662 -6.604 1.00 76.62 91 ILE A C 1
ATOM 771 O O . ILE A 1 91 ? -6.749 -2.502 -6.740 1.00 76.62 91 ILE A O 1
ATOM 775 N N . GLN A 1 92 ? -6.362 -4.514 -7.634 1.00 73.56 92 GLN A N 1
ATOM 776 C CA . GLN A 1 92 ? -6.903 -4.161 -8.947 1.00 73.56 92 GLN A CA 1
ATOM 777 C C . GLN A 1 92 ? -8.431 -4.069 -8.954 1.00 73.56 92 GLN A C 1
ATOM 779 O O . GLN A 1 92 ? -8.957 -3.168 -9.617 1.00 73.56 92 GLN A O 1
ATOM 784 N N . GLU A 1 93 ? -9.134 -4.925 -8.215 1.00 72.00 93 GLU A N 1
ATOM 785 C CA . GLU A 1 93 ? -10.594 -4.868 -8.081 1.00 72.00 93 GLU A CA 1
ATOM 786 C C . GLU A 1 93 ? -11.054 -3.518 -7.512 1.00 72.00 93 GLU A C 1
ATOM 788 O O . GLU A 1 93 ? -11.909 -2.854 -8.108 1.00 72.00 93 GLU A O 1
ATOM 793 N N . ILE A 1 94 ? -10.367 -3.002 -6.486 1.00 68.81 94 ILE A N 1
ATOM 794 C CA . ILE A 1 94 ? -10.636 -1.663 -5.929 1.00 68.81 94 ILE A CA 1
ATOM 795 C C . ILE A 1 94 ? -10.525 -0.570 -6.994 1.00 68.81 94 ILE A C 1
ATOM 797 O O . ILE A 1 94 ? -11.350 0.349 -7.068 1.00 68.81 94 ILE A O 1
ATOM 801 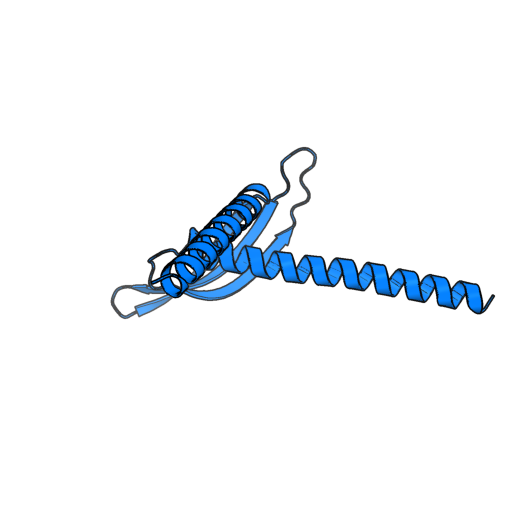N N . ARG A 1 95 ? -9.505 -0.634 -7.862 1.00 69.06 95 ARG A N 1
ATOM 802 C CA . ARG A 1 95 ? -9.347 0.364 -8.934 1.00 69.06 95 ARG A CA 1
ATOM 803 C C . ARG A 1 95 ? -10.529 0.341 -9.899 1.00 69.06 95 ARG A C 1
ATOM 805 O O . ARG A 1 95 ? -10.892 1.395 -10.436 1.00 69.06 95 ARG A O 1
ATOM 812 N N . VAL A 1 96 ? -11.093 -0.834 -10.167 1.00 71.19 96 VAL A N 1
ATOM 813 C CA . VAL A 1 96 ? -12.263 -0.982 -11.035 1.00 71.19 96 VAL A CA 1
ATOM 814 C C . VAL A 1 96 ? -13.487 -0.360 -10.372 1.00 71.19 96 VAL A C 1
ATOM 816 O O . VAL A 1 96 ? -14.175 0.438 -11.017 1.00 71.19 96 VAL A O 1
ATOM 819 N N . ASP A 1 97 ? -13.713 -0.633 -9.092 1.00 69.62 97 ASP A N 1
ATOM 820 C CA . ASP A 1 97 ? -14.867 -0.097 -8.371 1.00 69.62 97 ASP A CA 1
ATOM 821 C C . ASP A 1 97 ? -14.788 1.421 -8.193 1.00 69.62 97 ASP A C 1
ATOM 823 O O . ASP A 1 97 ? -15.741 2.128 -8.527 1.00 69.62 97 ASP A O 1
ATOM 827 N N . ARG A 1 98 ? -13.607 1.972 -7.901 1.00 70.06 98 ARG A N 1
ATOM 828 C CA . ARG A 1 98 ? -13.385 3.429 -7.887 1.00 70.06 98 ARG A CA 1
ATOM 829 C C . ARG A 1 98 ? -13.717 4.092 -9.225 1.00 70.06 98 ARG A C 1
ATOM 831 O O . ARG A 1 98 ? -14.270 5.193 -9.277 1.00 70.06 98 ARG A O 1
ATOM 838 N N . ARG A 1 99 ? -13.369 3.449 -10.347 1.00 72.81 99 ARG A N 1
ATOM 839 C CA . ARG A 1 99 ? -13.713 3.963 -11.686 1.00 72.81 99 ARG A CA 1
ATOM 840 C C . ARG A 1 99 ? -15.219 3.938 -11.922 1.00 72.81 99 ARG A C 1
ATOM 842 O O . ARG A 1 99 ? -15.726 4.854 -12.576 1.00 72.81 99 ARG A O 1
ATOM 849 N N . LYS A 1 100 ? -15.926 2.920 -11.425 1.00 73.44 100 LYS A N 1
ATOM 850 C CA . LYS A 1 100 ? -17.392 2.851 -11.497 1.00 73.44 100 LYS A CA 1
ATOM 851 C C . LYS A 1 100 ? -18.023 3.963 -10.658 1.00 73.44 100 LYS A C 1
ATOM 853 O O . LYS A 1 100 ? -18.809 4.730 -11.206 1.00 73.44 100 LYS A O 1
ATOM 858 N N . GLU A 1 101 ? -17.604 4.145 -9.408 1.00 74.81 101 GLU A N 1
ATOM 859 C CA . GLU A 1 101 ? -18.098 5.219 -8.531 1.00 74.81 101 GLU A CA 1
ATOM 860 C C . GLU A 1 101 ? -17.894 6.611 -9.142 1.00 74.81 101 GLU A C 1
ATOM 862 O O . GLU A 1 101 ? -18.823 7.415 -9.215 1.00 74.81 101 GLU A O 1
ATOM 867 N N . GLN A 1 102 ? -16.703 6.894 -9.680 1.00 78.00 102 GLN A N 1
ATOM 868 C CA . GLN A 1 102 ? -16.435 8.172 -10.348 1.00 78.00 102 GLN A CA 1
ATOM 869 C C . GLN A 1 102 ? -17.313 8.387 -11.587 1.00 78.00 102 GLN A C 1
ATOM 871 O O . GLN A 1 102 ? -17.683 9.526 -11.893 1.00 78.00 102 GLN A O 1
ATOM 876 N N . ARG A 1 103 ? -17.643 7.322 -12.331 1.00 74.56 103 ARG A N 1
ATOM 877 C CA . ARG A 1 103 ? -18.581 7.406 -13.461 1.00 74.56 103 ARG A CA 1
ATOM 878 C C . ARG A 1 103 ? -19.987 7.739 -12.976 1.00 74.56 103 ARG A C 1
ATOM 880 O O . ARG A 1 103 ? -20.595 8.642 -13.549 1.00 74.56 103 ARG A O 1
ATOM 887 N N . VAL A 1 104 ? -20.460 7.082 -11.918 1.00 77.94 104 VAL A N 1
ATOM 888 C CA . VAL A 1 104 ? -21.771 7.355 -11.308 1.00 77.94 104 VAL A CA 1
ATOM 889 C C . VAL A 1 104 ? -21.849 8.809 -10.836 1.00 77.94 104 VAL A C 1
ATOM 891 O O . VAL A 1 104 ? -22.721 9.545 -11.290 1.00 77.94 104 VAL A O 1
ATOM 894 N N . GLN A 1 105 ? -20.864 9.296 -10.074 1.00 76.06 105 GLN A N 1
ATOM 895 C CA . GLN A 1 105 ? -20.837 10.691 -9.608 1.00 76.06 105 GLN A CA 1
ATOM 896 C C . GLN A 1 105 ? -20.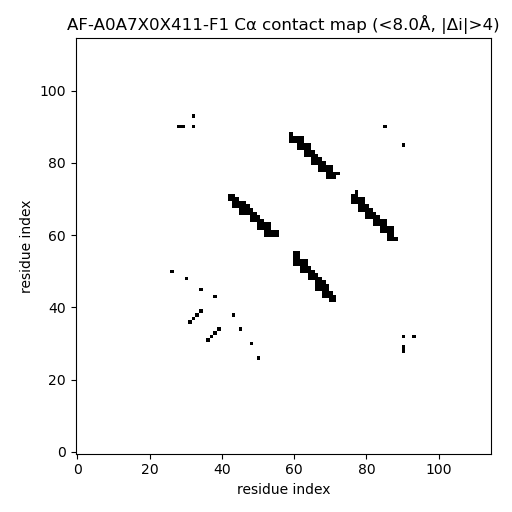826 11.715 -10.756 1.00 76.06 105 GLN A C 1
ATOM 898 O O . GLN A 1 105 ? -21.448 12.778 -10.671 1.00 76.06 105 GLN A O 1
ATOM 903 N N . ARG A 1 106 ? -20.123 11.430 -11.861 1.00 80.81 106 ARG A N 1
ATOM 904 C CA . ARG A 1 106 ? -20.136 12.302 -13.050 1.00 80.81 106 ARG A CA 1
ATOM 905 C C . ARG A 1 106 ? -21.505 12.326 -13.725 1.00 80.81 106 ARG A C 1
ATOM 907 O O . ARG A 1 106 ? -21.906 13.384 -14.211 1.00 80.81 106 ARG A O 1
ATOM 914 N N . LEU A 1 107 ? -22.198 11.191 -13.775 1.00 77.06 107 LEU A N 1
ATOM 915 C CA . LEU A 1 107 ? -23.552 11.097 -14.319 1.00 77.06 107 LEU A CA 1
ATOM 916 C C . LEU A 1 107 ? -24.555 11.840 -13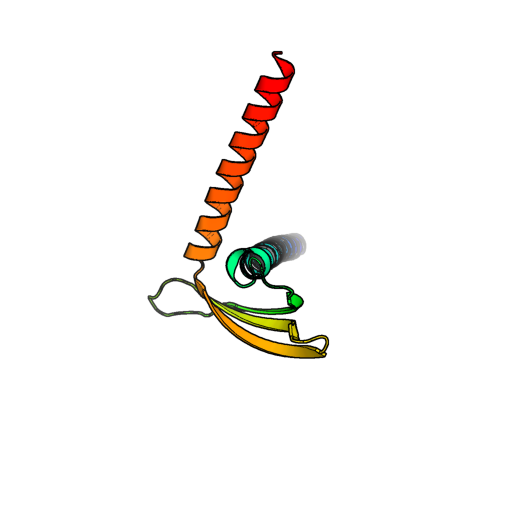.431 1.00 77.06 107 LEU A C 1
ATOM 918 O O . LEU A 1 107 ? -25.334 12.636 -13.949 1.00 77.06 107 LEU A O 1
ATOM 922 N N . GLU A 1 108 ? -24.466 11.700 -12.109 1.00 75.62 108 GLU A N 1
ATOM 923 C CA . GLU A 1 108 ? -25.296 12.454 -11.162 1.00 75.62 108 GLU A CA 1
ATOM 924 C C . GLU A 1 108 ? -25.098 13.967 -11.291 1.00 75.6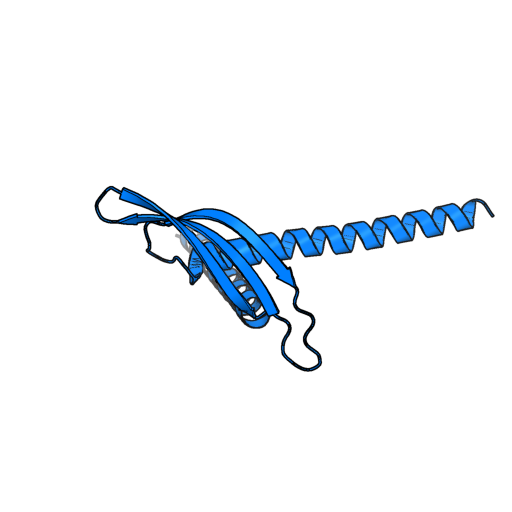2 108 GLU A C 1
ATOM 926 O O . GLU A 1 108 ? -26.069 14.719 -11.370 1.00 75.62 108 GLU A O 1
ATOM 931 N N . ARG A 1 109 ? -23.845 14.435 -11.388 1.00 76.31 109 ARG A N 1
ATOM 932 C CA . ARG A 1 109 ? -23.546 15.860 -11.617 1.00 76.31 109 ARG A CA 1
ATOM 933 C C . ARG A 1 109 ? -24.097 16.365 -12.950 1.00 76.31 109 ARG A C 1
ATOM 935 O O . ARG A 1 109 ? -24.507 17.519 -13.030 1.00 76.31 109 ARG A O 1
ATOM 942 N N . LYS A 1 110 ? -24.099 15.533 -13.998 1.00 77.00 110 LYS A N 1
ATOM 943 C CA . LYS A 1 110 ? -24.712 15.880 -15.291 1.00 77.00 110 LYS A CA 1
ATOM 944 C C . LYS A 1 110 ? -26.237 15.943 -15.201 1.00 77.00 110 LYS A C 1
ATOM 946 O O . LYS A 1 110 ? -26.813 16.854 -15.783 1.00 77.00 110 LYS A O 1
ATOM 951 N N . ASN A 1 111 ? -26.869 15.034 -14.460 1.00 70.25 111 ASN A N 1
ATOM 952 C CA . ASN A 1 111 ? -28.318 15.045 -14.250 1.00 70.25 111 ASN A CA 1
ATOM 953 C C . ASN A 1 111 ? -28.772 16.251 -13.417 1.00 70.25 111 ASN A C 1
ATOM 955 O O . ASN A 1 111 ? -29.738 16.901 -13.794 1.00 70.25 111 ASN A O 1
ATOM 959 N N . ARG A 1 112 ? -28.033 16.637 -12.367 1.00 68.19 112 ARG A N 1
ATOM 960 C CA . ARG A 1 112 ? -28.343 17.844 -11.573 1.00 68.19 112 ARG A CA 1
ATOM 961 C C . ARG A 1 112 ? -28.203 19.162 -12.340 1.00 68.19 112 ARG A C 1
ATOM 963 O O . ARG A 1 112 ? -28.791 20.142 -11.927 1.00 68.19 112 ARG A O 1
ATOM 970 N N . LYS A 1 113 ? -27.411 19.203 -13.417 1.00 63.81 113 LYS A N 1
ATOM 971 C CA . LYS A 1 113 ? -27.275 20.389 -14.287 1.00 63.81 113 LYS A CA 1
ATOM 972 C C . LYS A 1 113 ? -28.342 20.474 -15.385 1.00 63.81 113 LYS A C 1
ATOM 974 O O . LYS A 1 113 ? -28.368 21.460 -16.111 1.00 63.81 113 LYS A O 1
ATOM 979 N N . LYS A 1 114 ? -29.120 19.406 -15.581 1.00 58.28 114 LYS A N 1
ATOM 980 C CA . LYS A 1 114 ? -30.210 19.333 -16.565 1.00 58.28 114 LYS A CA 1
ATOM 981 C C . LYS A 1 114 ? -31.594 19.584 -15.948 1.00 58.28 114 LYS A C 1
ATOM 983 O O . LYS A 1 114 ? -32.554 19.668 -16.706 1.00 58.28 114 LYS A O 1
ATOM 988 N N . LEU A 1 115 ? -31.670 19.662 -14.620 1.00 50.28 115 LEU A N 1
ATOM 989 C CA . LEU A 1 115 ? -32.786 20.213 -13.847 1.00 50.28 115 LEU A CA 1
ATOM 990 C C . LEU A 1 115 ? -32.547 21.709 -13.637 1.00 50.28 115 LEU A C 1
ATOM 992 O O . LEU A 1 115 ? -33.551 22.447 -13.632 1.00 50.28 115 LEU A O 1
#

pLDDT: mean 78.94, std 7.62, range [50.28, 89.94]

Secondary structure (DSSP, 8-state):
-HHHHHHHHHHHHHHHHHHHHHHHHHHHHHHHHIIIIISTTS-EEEEEEEEEEE--SSSPPEEEEEEEEEEEETTEEEEEEEEEEEEHHHHHHHHHHHHHHHHHHHHHHHHHTT-

Foldseek 3Di:
DVVVVVVVVVVVVVVVVVVVVVVVVVVVLVVCCCVCPVQNPFPKAFPDKDWDFDDDDPDATWIWMKTWIWHQDPNDTDIDIDIDIGGVVNSVVVVVVVVVVVVVVVVVVVVVVVD

Organism: Listeria seeligeri (NCBI:txid1640)

Nearest PDB structures (foldseek):
  6xj6-assembly1_A  TM=8.197E-01  e=5.217E+00  Campylobacter jejuni subsp. jejuni 81-176
  6w3f-assembly2_B  TM=5.696E-01  e=3.258E+00  synthetic construct
  8igd-assembly1_A  TM=4.169E-01  e=3.071E+00  Arabidopsis thaliana
  3u0k-assembly1_A  TM=3.217E-01  e=4.638E+00  Entacmaea quadricolor

Solvent-accessible surface area (backbone atoms only — not comparable to full-atom values): 6593 Å² total; per-residue (Å²): 111,70,69,59,56,52,51,53,51,52,53,51,52,52,55,51,50,52,53,48,54,51,51,53,51,51,50,53,50,51,51,50,43,44,60,60,67,71,45,58,90,54,74,61,49,77,77,48,77,48,74,44,81,48,88,54,92,89,53,81,56,34,30,45,34,39,39,34,31,35,39,66,57,95,94,39,79,43,83,46,75,50,75,43,84,44,45,51,63,61,57,48,51,54,56,52,52,54,53,49,53,52,50,50,54,53,50,51,55,52,54,65,72,76,109